Protein AF-A0A6A3ZM52-F1 (afdb_monomer_lite)

Radius of gyration: 27.23 Å; chains: 1; bounding box: 57×57×64 Å

Structure (mmCIF, N/CA/C/O backbone):
data_AF-A0A6A3ZM52-F1
#
_entry.id   AF-A0A6A3ZM52-F1
#
loop_
_atom_site.group_PDB
_atom_site.id
_atom_site.type_symbol
_atom_site.label_atom_id
_atom_site.label_alt_id
_atom_site.label_comp_id
_atom_site.label_asym_id
_atom_site.label_entity_id
_atom_site.label_seq_id
_atom_site.pdbx_PDB_ins_code
_atom_site.Cartn_x
_atom_site.Cartn_y
_atom_site.Cartn_z
_atom_site.occupancy
_atom_site.B_iso_or_equiv
_atom_site.auth_seq_id
_atom_site.auth_comp_id
_atom_site.auth_asym_id
_atom_site.auth_atom_id
_atom_site.pdbx_PDB_model_num
ATOM 1 N N . MET A 1 1 ? 11.196 -32.914 -2.077 1.00 37.06 1 MET A N 1
ATOM 2 C CA . MET A 1 1 ? 10.985 -32.623 -3.513 1.00 37.06 1 MET A CA 1
ATOM 3 C C . MET A 1 1 ? 10.644 -31.146 -3.661 1.00 37.06 1 MET A C 1
ATOM 5 O O . MET A 1 1 ? 9.556 -30.750 -3.262 1.00 37.06 1 MET A O 1
ATOM 9 N N . ALA A 1 2 ? 11.575 -30.312 -4.133 1.00 42.66 2 ALA A N 1
ATOM 10 C CA . ALA A 1 2 ? 11.296 -28.893 -4.359 1.00 42.66 2 ALA A CA 1
ATOM 11 C C . ALA A 1 2 ? 10.301 -28.739 -5.520 1.00 42.66 2 ALA A C 1
ATOM 13 O O . ALA A 1 2 ? 10.431 -29.400 -6.551 1.00 42.66 2 ALA A O 1
ATOM 14 N N . ARG A 1 3 ? 9.282 -27.895 -5.345 1.00 44.81 3 ARG A N 1
ATOM 15 C CA . ARG A 1 3 ? 8.257 -27.641 -6.362 1.00 44.81 3 ARG A CA 1
ATOM 16 C C . ARG A 1 3 ? 8.924 -26.948 -7.555 1.00 44.81 3 ARG A C 1
ATOM 18 O O . ARG A 1 3 ? 9.269 -25.776 -7.467 1.00 44.81 3 ARG A O 1
ATOM 25 N N . VAL A 1 4 ? 9.129 -27.669 -8.657 1.00 53.47 4 VAL A N 1
ATOM 26 C CA . VAL A 1 4 ? 9.640 -27.079 -9.904 1.00 53.47 4 VAL A CA 1
ATOM 27 C C . VAL A 1 4 ? 8.585 -26.103 -10.418 1.00 53.47 4 VAL A C 1
ATOM 29 O O . VAL A 1 4 ? 7.492 -26.516 -10.810 1.00 53.47 4 VAL A O 1
ATOM 32 N N . ALA A 1 5 ? 8.881 -24.806 -10.376 1.00 55.31 5 ALA A N 1
ATOM 33 C CA . ALA A 1 5 ? 7.996 -23.778 -10.904 1.00 55.31 5 ALA A CA 1
ATOM 34 C C . ALA A 1 5 ? 7.896 -23.934 -12.432 1.00 55.31 5 ALA A C 1
ATOM 36 O O . ALA A 1 5 ? 8.832 -23.627 -13.162 1.00 55.31 5 ALA A O 1
ATOM 37 N N . ARG A 1 6 ? 6.764 -24.460 -12.917 1.00 56.12 6 ARG A N 1
ATOM 38 C CA . ARG A 1 6 ? 6.507 -24.705 -14.352 1.00 56.12 6 ARG A CA 1
ATOM 39 C C . ARG A 1 6 ? 5.907 -23.497 -15.083 1.00 56.12 6 ARG A C 1
ATOM 41 O O . ARG A 1 6 ? 5.772 -23.523 -16.303 1.00 56.12 6 ARG A O 1
ATOM 48 N N . SER A 1 7 ? 5.540 -22.443 -14.357 1.00 59.09 7 SER A N 1
ATOM 49 C CA . SER A 1 7 ? 4.897 -21.246 -14.899 1.00 59.09 7 SER A CA 1
ATOM 50 C C . SER A 1 7 ? 5.826 -20.040 -14.789 1.00 59.09 7 SER A C 1
ATOM 52 O O . SER A 1 7 ? 6.013 -19.486 -13.708 1.00 59.09 7 SER A O 1
ATOM 54 N N . TYR A 1 8 ? 6.394 -19.626 -15.919 1.00 63.72 8 TYR A N 1
ATOM 55 C CA . TYR A 1 8 ? 7.148 -18.378 -16.018 1.00 63.72 8 TYR A CA 1
ATOM 56 C C . TYR A 1 8 ? 6.205 -17.181 -16.100 1.00 63.72 8 TYR A C 1
ATOM 58 O O . TYR A 1 8 ? 5.205 -17.229 -16.829 1.00 63.72 8 TYR A O 1
ATOM 66 N N . THR A 1 9 ? 6.563 -16.088 -15.428 1.00 77.31 9 THR A N 1
ATOM 67 C CA . THR A 1 9 ? 5.864 -14.811 -15.603 1.00 77.31 9 THR A CA 1
ATOM 68 C C . THR A 1 9 ? 6.079 -14.286 -17.026 1.00 77.31 9 THR A C 1
ATOM 70 O O . THR A 1 9 ? 7.067 -14.617 -17.691 1.00 77.31 9 THR A O 1
ATOM 73 N N . ILE A 1 10 ? 5.165 -13.441 -17.514 1.00 82.69 10 ILE A N 1
ATOM 74 C CA . ILE A 1 10 ? 5.297 -12.791 -18.834 1.00 82.69 10 ILE A CA 1
ATOM 75 C C . ILE A 1 10 ? 6.655 -12.082 -18.948 1.00 82.69 10 ILE A C 1
ATOM 77 O O . ILE A 1 10 ? 7.313 -12.155 -19.984 1.00 82.69 10 ILE A O 1
ATOM 81 N N . GLN A 1 11 ? 7.119 -11.483 -17.851 1.00 86.50 11 GLN A N 1
ATOM 82 C CA . GLN A 1 11 ? 8.414 -10.816 -17.767 1.00 86.50 11 GLN A CA 1
ATOM 83 C C . GLN A 1 11 ? 9.581 -11.783 -18.017 1.00 86.50 11 GLN A C 1
ATOM 85 O O . GLN A 1 11 ? 10.438 -11.509 -18.854 1.00 86.50 11 GLN A O 1
ATOM 90 N N . GLN A 1 12 ? 9.591 -12.948 -17.362 1.00 87.56 12 GLN A N 1
ATOM 91 C CA . GLN A 1 12 ? 10.634 -13.964 -17.546 1.00 87.56 12 GLN A CA 1
ATOM 92 C C . GLN A 1 12 ? 10.641 -14.530 -18.973 1.00 87.56 12 GLN A C 1
ATOM 94 O O . GLN A 1 12 ? 11.706 -14.663 -19.576 1.00 87.56 12 GLN A O 1
ATOM 99 N N . LYS A 1 13 ? 9.461 -14.805 -19.550 1.00 88.50 13 LYS A N 1
ATOM 100 C CA . LYS A 1 13 ? 9.340 -15.267 -20.946 1.00 88.50 13 LYS A CA 1
ATOM 101 C C . LYS A 1 13 ? 9.855 -14.220 -21.934 1.00 88.50 13 LYS A C 1
ATOM 103 O O . LYS A 1 13 ? 10.579 -14.563 -22.864 1.00 88.50 13 LYS A O 1
ATOM 108 N N . THR A 1 14 ? 9.536 -12.951 -21.692 1.00 88.88 14 THR A N 1
ATOM 109 C CA . THR A 1 14 ? 10.003 -11.827 -22.513 1.00 88.88 14 THR A CA 1
ATOM 110 C C . THR A 1 14 ? 11.522 -11.704 -22.451 1.00 88.88 14 THR A C 1
ATOM 112 O O . THR A 1 14 ? 12.169 -11.634 -23.489 1.00 88.88 14 THR A O 1
ATOM 115 N N . LEU A 1 15 ? 12.122 -11.770 -21.257 1.00 92.69 15 LEU A N 1
ATOM 116 C CA . LEU A 1 15 ? 13.579 -11.720 -21.096 1.00 92.69 15 LEU A CA 1
ATOM 117 C C . LEU A 1 15 ? 14.290 -12.907 -21.759 1.00 92.69 15 LEU A C 1
ATOM 119 O O . LEU A 1 15 ? 15.343 -12.731 -22.372 1.00 92.69 15 LEU A O 1
ATOM 123 N N . ALA A 1 16 ? 13.720 -14.110 -21.668 1.00 91.69 16 ALA A N 1
ATOM 124 C CA . ALA A 1 16 ? 14.251 -15.285 -22.352 1.00 91.69 16 ALA A CA 1
ATOM 125 C C . ALA A 1 16 ? 14.179 -15.142 -23.883 1.00 91.69 16 ALA A C 1
ATOM 127 O O . ALA A 1 16 ? 15.127 -15.519 -24.571 1.00 91.69 16 ALA A O 1
ATOM 128 N N . LEU A 1 17 ? 13.093 -14.568 -24.412 1.00 91.56 17 LEU A N 1
ATOM 129 C CA . LEU A 1 17 ? 12.941 -14.291 -25.841 1.00 91.56 17 LEU A CA 1
ATOM 130 C C . LEU A 1 17 ? 13.937 -13.224 -26.313 1.00 91.56 17 LEU A C 1
ATOM 132 O O . LEU A 1 17 ? 14.638 -13.442 -27.297 1.00 91.56 17 LEU A O 1
ATOM 136 N N . VAL A 1 18 ? 14.077 -12.121 -25.574 1.00 94.06 18 VAL A N 1
ATOM 137 C CA . VAL A 1 18 ? 15.038 -11.046 -25.876 1.00 94.06 18 VAL A CA 1
ATOM 138 C C . VAL A 1 18 ? 16.466 -11.579 -25.991 1.00 94.06 18 VAL A C 1
ATOM 140 O O . VAL A 1 18 ? 17.187 -11.167 -26.893 1.00 94.06 18 VAL A O 1
ATOM 143 N N . ARG A 1 19 ? 16.873 -12.529 -25.138 1.00 92.44 19 ARG A N 1
ATOM 144 C CA . ARG A 1 19 ? 18.201 -13.167 -25.231 1.00 92.44 19 ARG A CA 1
ATOM 145 C C . ARG A 1 19 ? 18.419 -13.945 -26.533 1.00 92.44 19 ARG A C 1
ATOM 147 O O . ARG A 1 19 ? 19.564 -14.146 -26.914 1.00 92.44 19 ARG A O 1
ATOM 154 N N . ARG A 1 20 ? 17.348 -14.403 -27.187 1.00 93.38 20 ARG A N 1
ATOM 155 C CA . ARG A 1 20 ? 17.407 -15.194 -28.427 1.00 93.38 20 ARG A CA 1
ATOM 156 C C . ARG A 1 20 ? 17.299 -14.334 -29.681 1.00 93.38 20 ARG A C 1
ATOM 158 O O . ARG A 1 20 ? 18.047 -14.559 -30.620 1.00 93.38 20 ARG A O 1
ATOM 165 N N . VAL A 1 21 ? 16.357 -13.387 -29.706 1.00 93.69 21 VAL A N 1
ATOM 166 C CA . VAL A 1 21 ? 15.994 -12.635 -30.927 1.00 93.69 21 VAL A CA 1
ATOM 167 C C . VAL A 1 21 ? 16.295 -11.134 -30.846 1.00 93.69 21 VAL A C 1
ATOM 169 O O . VAL A 1 21 ? 16.168 -10.419 -31.836 1.00 93.69 21 VAL A O 1
ATOM 172 N N . GLY A 1 22 ? 16.705 -10.633 -29.679 1.00 91.94 22 GLY A N 1
ATOM 173 C CA . GLY A 1 22 ? 16.934 -9.210 -29.440 1.00 91.94 22 GLY A CA 1
ATOM 174 C C . GLY A 1 22 ? 15.653 -8.414 -29.157 1.00 91.94 22 GLY A C 1
ATOM 175 O O . GLY A 1 22 ? 14.529 -8.892 -29.308 1.00 91.94 22 GLY A O 1
ATOM 176 N N . VAL A 1 23 ? 15.822 -7.164 -28.713 1.00 92.88 23 VAL A N 1
ATOM 177 C CA . VAL A 1 23 ? 14.723 -6.322 -28.195 1.00 92.88 23 VAL A CA 1
ATOM 178 C C . VAL A 1 23 ? 13.701 -5.945 -29.267 1.00 92.88 23 VAL A C 1
ATOM 180 O O . VAL A 1 23 ? 12.506 -5.960 -28.988 1.00 92.88 23 VAL A O 1
ATOM 183 N N . ARG A 1 24 ? 14.144 -5.610 -30.488 1.00 92.56 24 ARG A N 1
ATOM 184 C CA . ARG A 1 24 ? 13.234 -5.202 -31.575 1.00 92.56 24 ARG A CA 1
ATOM 185 C C . ARG A 1 24 ? 12.307 -6.348 -31.978 1.00 92.56 24 ARG A C 1
ATOM 187 O O . ARG A 1 24 ? 11.101 -6.196 -31.860 1.00 92.56 24 ARG A O 1
ATOM 194 N N . ALA A 1 25 ? 12.869 -7.507 -32.318 1.00 91.81 25 ALA A N 1
ATOM 195 C CA . ALA A 1 25 ? 12.081 -8.674 -32.706 1.00 91.81 25 ALA A CA 1
ATOM 196 C C . ALA A 1 25 ? 11.172 -9.174 -31.570 1.00 91.81 25 ALA A C 1
ATOM 198 O O . ALA A 1 25 ? 10.024 -9.526 -31.815 1.00 91.81 25 ALA A O 1
ATOM 199 N N . ALA A 1 26 ? 11.640 -9.150 -30.316 1.00 92.31 26 ALA A N 1
ATOM 200 C CA . ALA A 1 26 ? 10.805 -9.516 -29.171 1.00 92.31 26 ALA A CA 1
ATOM 201 C C . ALA A 1 26 ? 9.643 -8.530 -28.945 1.00 92.31 26 ALA A C 1
ATOM 203 O O . ALA A 1 26 ? 8.547 -8.950 -28.581 1.00 92.31 26 ALA A O 1
ATOM 204 N N . SER A 1 27 ? 9.876 -7.231 -29.164 1.00 94.69 27 SER A N 1
ATOM 205 C CA . SER A 1 27 ? 8.847 -6.186 -29.095 1.00 94.69 27 SER A CA 1
ATOM 206 C C . SER A 1 27 ? 7.767 -6.405 -30.145 1.00 94.69 27 SER A C 1
ATOM 208 O O . SER A 1 27 ? 6.588 -6.410 -29.799 1.00 94.69 27 SER A O 1
ATOM 210 N N . ASP A 1 28 ? 8.179 -6.656 -31.387 1.00 94.19 28 ASP A N 1
ATOM 211 C CA . ASP A 1 28 ? 7.265 -6.858 -32.508 1.00 94.19 28 ASP A CA 1
ATOM 212 C C . ASP A 1 28 ? 6.477 -8.175 -32.344 1.00 94.19 28 ASP A C 1
ATOM 214 O O . ASP A 1 28 ? 5.273 -8.212 -32.577 1.00 94.19 28 ASP A O 1
ATOM 218 N N . GLN A 1 29 ? 7.118 -9.245 -31.852 1.00 93.31 29 GLN A N 1
ATOM 219 C CA . GLN A 1 29 ? 6.480 -10.552 -31.649 1.00 93.31 29 GLN A CA 1
ATOM 220 C C . GLN A 1 29 ? 5.493 -10.583 -30.471 1.00 93.31 29 GLN A C 1
ATOM 222 O O . GLN A 1 29 ? 4.489 -11.290 -30.530 1.00 93.31 29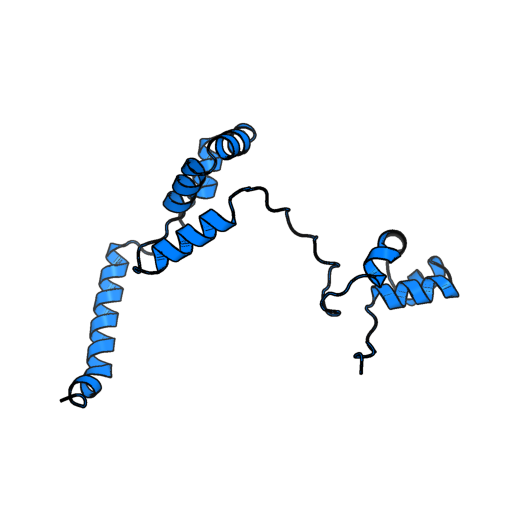 GLN A O 1
ATOM 227 N N . LEU A 1 30 ? 5.792 -9.875 -29.378 1.00 90.25 30 LEU A N 1
ATOM 228 C CA . LEU A 1 30 ? 4.953 -9.867 -28.172 1.00 90.25 30 LEU A CA 1
ATOM 229 C C . LEU A 1 30 ? 4.008 -8.661 -28.103 1.00 90.25 30 LEU A C 1
ATOM 231 O O . LEU A 1 30 ? 3.222 -8.572 -27.162 1.00 90.25 30 LEU A O 1
ATOM 235 N N . CYS A 1 31 ? 4.097 -7.732 -29.058 1.00 92.56 31 CYS A N 1
ATOM 236 C CA . CYS A 1 31 ? 3.395 -6.447 -29.044 1.00 92.56 31 CYS A CA 1
ATOM 237 C C . CYS A 1 31 ? 3.618 -5.656 -27.739 1.00 92.56 31 CYS A C 1
ATOM 239 O O . CYS A 1 31 ? 2.710 -5.005 -27.223 1.00 92.56 31 CYS A O 1
ATOM 241 N N . ILE A 1 32 ? 4.833 -5.719 -27.181 1.00 91.31 32 ILE A N 1
ATOM 242 C CA . ILE A 1 32 ? 5.215 -5.005 -25.952 1.00 91.31 32 ILE A CA 1
ATOM 243 C C . ILE A 1 32 ? 6.082 -3.811 -26.333 1.00 91.31 32 ILE A C 1
ATOM 245 O O . ILE A 1 32 ? 7.044 -3.954 -27.089 1.00 91.31 32 ILE A O 1
ATOM 249 N N . ALA A 1 33 ? 5.784 -2.637 -25.775 1.00 94.75 33 ALA A N 1
ATOM 250 C CA . ALA A 1 33 ? 6.577 -1.436 -26.008 1.00 94.75 33 ALA A CA 1
ATOM 251 C C . ALA A 1 33 ? 8.055 -1.653 -25.637 1.00 94.75 33 ALA A C 1
ATOM 253 O O . ALA A 1 33 ? 8.380 -2.173 -24.567 1.00 94.75 33 ALA A O 1
ATOM 254 N N . ARG A 1 34 ? 8.968 -1.195 -26.502 1.00 94.12 34 ARG A N 1
ATOM 255 C CA . ARG A 1 34 ? 10.421 -1.363 -26.313 1.00 94.12 34 ARG A CA 1
ATOM 256 C C . ARG A 1 34 ? 10.900 -0.811 -24.969 1.00 94.12 34 ARG A C 1
ATOM 258 O O . ARG A 1 34 ? 11.705 -1.463 -24.316 1.00 94.12 34 ARG A O 1
ATOM 265 N N . GLY A 1 35 ? 10.361 0.332 -24.531 1.00 95.06 35 GLY A N 1
ATOM 266 C CA . GLY A 1 35 ? 10.665 0.923 -23.219 1.00 95.06 35 GLY A CA 1
ATOM 267 C C . GLY A 1 35 ? 10.386 -0.037 -22.059 1.00 95.06 35 GLY A C 1
ATOM 268 O O . GLY A 1 35 ? 11.251 -0.256 -21.222 1.00 95.06 35 GLY A O 1
ATOM 269 N N . THR A 1 36 ? 9.239 -0.721 -22.083 1.00 91.25 36 THR A N 1
ATOM 270 C CA . THR A 1 36 ? 8.882 -1.730 -21.074 1.00 91.25 36 THR A CA 1
ATOM 271 C C . THR A 1 36 ? 9.853 -2.910 -21.066 1.00 91.25 36 THR A C 1
ATOM 273 O O . THR A 1 36 ? 10.198 -3.423 -20.003 1.00 91.25 36 THR A O 1
ATOM 276 N N . ILE A 1 37 ? 10.325 -3.337 -22.241 1.00 92.88 37 ILE A N 1
ATOM 277 C CA . ILE A 1 37 ? 11.323 -4.407 -22.345 1.00 92.88 37 ILE A CA 1
ATOM 278 C C . ILE A 1 37 ? 12.664 -3.949 -21.757 1.00 92.88 37 ILE A C 1
ATOM 280 O O . ILE A 1 37 ? 13.277 -4.710 -21.012 1.00 92.88 37 ILE A O 1
ATOM 284 N N . TYR A 1 38 ? 13.101 -2.716 -22.033 1.00 95.38 38 TYR A N 1
ATOM 285 C CA . TYR A 1 38 ? 14.306 -2.142 -21.421 1.00 95.38 38 TYR A CA 1
ATOM 286 C C . TYR A 1 38 ? 14.194 -2.046 -19.897 1.00 95.38 38 TYR A C 1
ATOM 288 O O . TYR A 1 38 ? 15.115 -2.464 -19.195 1.00 95.38 38 TYR A O 1
ATOM 296 N N . ASP A 1 39 ? 13.053 -1.600 -19.374 1.00 92.25 39 ASP A N 1
ATOM 297 C CA . ASP A 1 39 ? 12.807 -1.561 -17.930 1.00 92.25 39 ASP A CA 1
ATOM 298 C C . ASP A 1 39 ? 12.908 -2.953 -17.298 1.00 92.25 39 ASP A C 1
ATOM 300 O O . ASP A 1 39 ? 13.494 -3.119 -16.226 1.00 92.25 39 ASP A O 1
ATOM 304 N N . TRP A 1 40 ? 12.376 -3.980 -17.965 1.00 92.50 40 TRP A N 1
ATOM 305 C CA . TRP A 1 40 ? 12.483 -5.359 -17.489 1.00 92.50 40 TRP A CA 1
ATOM 306 C C . TRP A 1 40 ? 13.894 -5.926 -17.615 1.00 92.50 40 TRP A C 1
ATOM 308 O O . TRP A 1 40 ? 14.286 -6.710 -16.757 1.00 92.50 40 TRP A O 1
ATOM 318 N N . ILE A 1 41 ? 14.672 -5.535 -18.630 1.00 92.88 41 ILE A N 1
ATOM 319 C CA . ILE A 1 41 ? 16.097 -5.889 -18.723 1.00 92.88 41 ILE A CA 1
ATOM 320 C C . ILE A 1 41 ? 16.848 -5.300 -17.524 1.00 92.88 41 ILE A C 1
ATOM 322 O O . ILE A 1 41 ? 17.576 -6.025 -16.848 1.00 92.88 41 ILE A O 1
ATOM 326 N N . ASN A 1 42 ? 16.606 -4.027 -17.204 1.00 92.56 42 ASN A N 1
ATOM 327 C CA . ASN A 1 42 ? 17.213 -3.357 -16.052 1.00 92.56 42 ASN A CA 1
ATOM 328 C C . ASN A 1 42 ? 16.794 -4.008 -14.721 1.00 92.56 42 ASN A C 1
ATOM 330 O O . ASN A 1 42 ? 17.586 -4.099 -13.788 1.00 92.56 42 ASN A O 1
ATOM 334 N N . GLN A 1 43 ? 15.559 -4.511 -14.640 1.00 88.81 43 GLN A N 1
ATOM 335 C CA . GLN A 1 43 ? 15.021 -5.208 -13.466 1.00 88.81 43 GLN A CA 1
ATOM 336 C C . GLN A 1 43 ? 15.249 -6.729 -13.501 1.00 88.81 43 GLN A C 1
ATOM 338 O O . GLN A 1 43 ? 14.743 -7.431 -12.625 1.00 88.81 43 GLN A O 1
ATOM 343 N N . ALA A 1 44 ? 16.000 -7.266 -14.471 1.00 89.81 44 ALA A N 1
ATOM 344 C CA . ALA A 1 44 ? 16.076 -8.708 -14.712 1.00 89.81 4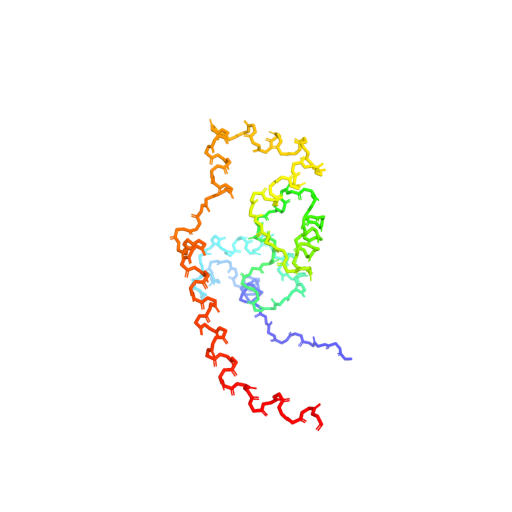4 ALA A CA 1
ATOM 345 C C . ALA A 1 44 ? 16.520 -9.491 -13.471 1.00 89.81 44 ALA A C 1
ATOM 347 O O . ALA A 1 44 ? 15.928 -10.521 -13.158 1.00 89.81 44 ALA A O 1
ATOM 348 N N . GLY A 1 45 ? 17.504 -8.977 -12.725 1.00 87.81 45 GLY A N 1
ATOM 349 C CA . GLY A 1 45 ? 17.955 -9.590 -11.472 1.00 87.81 45 GLY A CA 1
ATOM 350 C C . GLY A 1 45 ? 16.819 -9.758 -10.461 1.00 87.81 45 GLY A C 1
ATOM 351 O O . GLY A 1 45 ? 16.615 -10.857 -9.957 1.00 87.81 45 GLY A O 1
ATOM 352 N N . ALA A 1 46 ? 16.026 -8.705 -10.244 1.00 85.88 46 ALA A N 1
ATOM 353 C CA . ALA A 1 46 ? 14.874 -8.731 -9.343 1.00 85.88 46 ALA A CA 1
ATOM 354 C C . ALA A 1 46 ? 13.740 -9.636 -9.855 1.00 85.88 46 ALA A C 1
ATOM 356 O O . ALA A 1 46 ? 13.070 -10.291 -9.066 1.00 85.88 46 ALA A O 1
ATOM 357 N N . ILE A 1 47 ? 13.531 -9.706 -11.173 1.00 87.31 47 ILE A N 1
ATOM 358 C CA . ILE A 1 47 ? 12.506 -10.560 -11.797 1.00 87.31 47 ILE A CA 1
ATOM 359 C C . ILE A 1 47 ? 12.852 -12.050 -11.649 1.00 87.31 47 ILE A C 1
ATOM 361 O O . ILE A 1 47 ? 11.958 -12.876 -11.460 1.00 87.31 47 ILE A O 1
ATOM 365 N N . TYR A 1 48 ? 14.136 -12.409 -11.736 1.00 86.12 48 TYR A N 1
ATOM 366 C CA . TYR A 1 48 ? 14.583 -13.792 -11.550 1.00 86.12 48 TYR A CA 1
ATOM 367 C C . TYR A 1 48 ? 14.720 -14.190 -10.076 1.00 86.12 48 TYR A C 1
ATOM 369 O O . TYR A 1 48 ? 14.507 -15.357 -9.762 1.00 86.12 48 TYR A O 1
ATOM 377 N N . SER A 1 49 ? 15.039 -13.254 -9.177 1.00 85.88 49 SER A N 1
ATOM 378 C CA . SER A 1 49 ? 15.150 -13.523 -7.736 1.00 85.88 49 SER A CA 1
ATOM 379 C C . SER A 1 49 ? 13.827 -13.402 -6.970 1.00 85.88 49 SER A C 1
ATOM 381 O O . SER A 1 49 ? 13.785 -13.707 -5.779 1.00 85.88 49 SER A O 1
ATOM 383 N N . PHE A 1 50 ? 12.742 -12.971 -7.622 1.00 82.56 50 PHE A N 1
ATOM 384 C CA . PHE A 1 50 ? 11.442 -12.804 -6.978 1.00 82.56 50 PHE A CA 1
ATOM 385 C C . PHE A 1 50 ? 10.854 -14.147 -6.519 1.00 82.56 50 PHE A C 1
ATOM 387 O O . PHE A 1 50 ? 10.489 -14.999 -7.326 1.00 82.56 50 PHE A O 1
ATOM 394 N N . THR A 1 51 ? 10.706 -14.300 -5.204 1.00 78.38 51 THR A N 1
ATOM 395 C CA . THR A 1 51 ? 10.169 -15.493 -4.524 1.00 78.38 51 THR A CA 1
ATOM 396 C C . THR A 1 51 ? 8.703 -15.352 -4.092 1.00 78.38 51 THR A C 1
ATOM 398 O O . THR A 1 51 ? 8.179 -16.214 -3.389 1.00 78.38 51 THR A O 1
ATOM 401 N N . GLY A 1 52 ? 8.021 -14.270 -4.489 1.00 74.62 52 GLY A N 1
ATOM 402 C CA . GLY A 1 52 ? 6.605 -14.051 -4.183 1.00 74.62 52 GLY A CA 1
ATOM 403 C C . GLY A 1 52 ? 5.642 -14.801 -5.114 1.00 74.62 52 GLY A C 1
ATOM 404 O O . GLY A 1 52 ? 6.048 -15.589 -5.965 1.00 74.62 52 GLY A O 1
ATOM 405 N N . ASN A 1 53 ? 4.336 -14.537 -4.974 1.00 71.75 53 ASN A N 1
ATOM 406 C CA . ASN A 1 53 ? 3.310 -15.151 -5.828 1.00 71.75 53 ASN A CA 1
ATOM 407 C C . ASN A 1 53 ? 3.572 -14.843 -7.319 1.00 71.75 53 ASN A 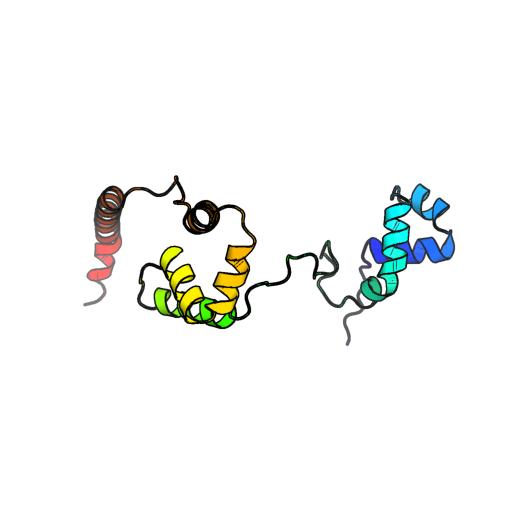C 1
ATOM 409 O O . ASN A 1 53 ? 3.627 -13.674 -7.698 1.00 71.75 53 ASN A O 1
ATOM 413 N N . ALA A 1 54 ? 3.668 -15.876 -8.162 1.00 65.88 54 ALA A N 1
ATOM 414 C CA . ALA A 1 54 ? 3.894 -15.759 -9.605 1.00 65.88 54 ALA A CA 1
ATOM 415 C C . ALA A 1 54 ? 2.758 -15.038 -10.359 1.00 65.88 54 ALA A C 1
ATOM 417 O O . ALA A 1 54 ? 2.994 -14.475 -11.426 1.00 65.88 54 ALA A O 1
ATOM 418 N N . GLU A 1 55 ? 1.545 -15.000 -9.798 1.00 65.31 55 GLU A N 1
ATOM 419 C CA . GLU A 1 55 ? 0.420 -14.209 -10.325 1.00 65.31 55 GLU A CA 1
ATOM 420 C C . GLU A 1 55 ? 0.493 -12.725 -9.928 1.00 65.31 55 GLU A C 1
ATOM 422 O O . GLU A 1 55 ? -0.317 -11.903 -10.368 1.00 65.31 55 GLU A O 1
ATOM 427 N N . SER A 1 56 ? 1.458 -12.347 -9.084 1.00 65.00 56 SER A N 1
ATOM 428 C CA . SER A 1 56 ? 1.653 -10.957 -8.695 1.00 65.00 56 SER A CA 1
ATOM 429 C C . SER A 1 56 ? 2.020 -10.124 -9.920 1.00 65.00 56 SER A C 1
ATOM 431 O O . SER A 1 56 ? 3.091 -10.268 -10.503 1.00 65.00 56 SER A O 1
ATOM 433 N N . LYS A 1 57 ? 1.146 -9.175 -10.268 1.00 66.31 57 LYS A N 1
ATOM 434 C CA . LYS A 1 57 ? 1.355 -8.223 -11.374 1.00 66.31 57 LYS A CA 1
ATOM 435 C C . LYS A 1 57 ? 2.545 -7.276 -11.144 1.00 66.31 57 LYS A C 1
ATOM 437 O O . LYS A 1 57 ? 2.939 -6.533 -12.039 1.00 66.31 57 LYS A O 1
ATOM 442 N N . THR A 1 58 ? 3.100 -7.249 -9.933 1.00 68.06 58 THR A N 1
ATOM 443 C CA . THR A 1 58 ? 4.235 -6.404 -9.549 1.00 68.06 58 THR A CA 1
ATOM 444 C C . THR A 1 58 ? 5.251 -7.198 -8.734 1.00 68.06 58 THR A C 1
ATOM 446 O O . THR A 1 58 ? 4.879 -8.130 -8.020 1.00 68.06 58 THR A O 1
ATOM 449 N N . LEU A 1 59 ? 6.518 -6.772 -8.759 1.00 67.75 59 LEU A N 1
ATOM 450 C CA . LEU A 1 59 ? 7.614 -7.340 -7.952 1.00 67.75 59 LEU A CA 1
ATOM 451 C C . LEU A 1 59 ? 7.472 -7.075 -6.436 1.00 67.75 59 LEU A C 1
ATOM 453 O O . LEU A 1 59 ? 8.438 -7.203 -5.693 1.00 67.75 59 LEU A O 1
ATOM 457 N N . LYS A 1 60 ? 6.266 -6.707 -5.968 1.00 64.06 60 LYS A N 1
ATOM 458 C CA . LYS A 1 60 ? 5.988 -6.121 -4.645 1.00 64.06 60 LYS A CA 1
ATOM 459 C C . LYS A 1 60 ? 6.879 -4.883 -4.387 1.00 64.06 60 LYS A C 1
ATOM 461 O O . LYS A 1 60 ? 7.690 -4.498 -5.219 1.00 64.06 60 LYS A O 1
ATOM 466 N N . GLY A 1 61 ? 6.603 -4.109 -3.338 1.00 60.84 61 GLY A N 1
ATOM 467 C CA . GLY A 1 61 ? 7.333 -2.853 -3.069 1.00 60.84 61 GLY A CA 1
ATOM 468 C C . GLY A 1 61 ? 6.937 -1.637 -3.926 1.00 60.84 61 GLY A C 1
ATOM 469 O O . GLY A 1 61 ? 7.407 -0.535 -3.669 1.00 60.84 61 GLY A O 1
ATOM 470 N N . ARG A 1 62 ? 6.000 -1.783 -4.877 1.00 59.66 62 ARG A N 1
ATOM 471 C CA . ARG A 1 62 ? 5.310 -0.666 -5.564 1.00 59.66 62 ARG A CA 1
ATOM 472 C C . ARG A 1 62 ? 4.167 -0.074 -4.713 1.00 59.66 62 ARG A C 1
ATOM 474 O O . ARG A 1 62 ? 3.093 0.229 -5.220 1.00 59.66 62 ARG A O 1
ATOM 481 N N . GLY A 1 63 ? 4.380 0.020 -3.403 1.00 59.44 63 GLY A N 1
ATOM 482 C CA . GLY A 1 63 ? 3.479 0.662 -2.446 1.00 59.44 63 GLY A CA 1
ATOM 483 C C . GLY A 1 63 ? 4.143 1.900 -1.855 1.00 59.44 63 GLY A C 1
ATOM 484 O O . GLY A 1 63 ? 5.371 1.991 -1.827 1.00 59.44 63 GLY A O 1
ATOM 485 N N . ARG A 1 64 ? 3.345 2.866 -1.389 1.00 56.97 64 ARG A N 1
ATOM 486 C CA . ARG A 1 64 ? 3.869 3.994 -0.612 1.00 56.97 64 ARG A CA 1
ATOM 487 C C . ARG A 1 64 ? 4.598 3.416 0.602 1.00 56.97 64 ARG A C 1
ATOM 489 O O . ARG A 1 64 ? 3.991 2.656 1.351 1.00 56.97 64 ARG A O 1
ATOM 496 N N . LYS A 1 65 ? 5.885 3.739 0.760 1.00 63.16 65 LYS A N 1
ATOM 497 C CA . LYS A 1 65 ? 6.651 3.347 1.950 1.00 63.16 65 LYS A CA 1
ATOM 498 C C . LYS A 1 65 ? 5.907 3.849 3.187 1.00 63.16 65 LYS A C 1
ATOM 500 O O . LYS A 1 65 ? 5.406 4.975 3.170 1.00 63.16 65 LYS A O 1
ATOM 505 N N . GLU A 1 66 ? 5.801 3.007 4.208 1.00 62.75 66 GLU A N 1
ATOM 506 C CA . GLU A 1 66 ? 5.218 3.384 5.495 1.00 62.75 66 GLU A CA 1
ATOM 507 C C . GLU A 1 66 ? 6.011 4.579 6.039 1.00 62.75 66 GLU A C 1
ATOM 509 O O . GLU A 1 66 ? 7.222 4.496 6.222 1.00 62.75 66 GLU A O 1
ATOM 514 N N . ILE A 1 67 ? 5.351 5.736 6.162 1.00 76.38 67 ILE A N 1
ATOM 515 C CA . ILE A 1 67 ? 6.012 6.998 6.543 1.00 76.38 67 ILE A CA 1
ATOM 516 C C . ILE A 1 67 ? 6.058 7.125 8.069 1.00 76.38 67 ILE A C 1
ATOM 518 O O . ILE A 1 67 ? 6.940 7.791 8.601 1.00 76.38 67 ILE A O 1
ATOM 522 N N . PHE A 1 68 ? 5.100 6.506 8.763 1.00 83.38 68 PHE A N 1
ATOM 523 C CA . PHE A 1 68 ? 4.948 6.618 10.207 1.00 83.38 68 PHE A CA 1
ATOM 524 C C . PHE A 1 68 ? 5.818 5.580 10.932 1.00 83.38 68 PHE A C 1
ATOM 526 O O . PHE A 1 68 ? 5.735 4.407 10.580 1.00 83.38 68 PHE A O 1
ATOM 533 N N . PRO A 1 69 ? 6.630 5.968 11.929 1.00 85.88 69 PRO A N 1
ATOM 534 C CA . PRO A 1 69 ? 7.507 5.041 12.648 1.00 85.88 69 PRO A CA 1
ATOM 535 C C . PRO A 1 69 ? 6.756 4.083 13.594 1.00 85.88 69 PRO A C 1
ATOM 537 O O . PRO A 1 69 ? 7.151 2.927 13.712 1.00 85.88 69 PRO A O 1
ATOM 540 N N . GLY A 1 70 ? 5.646 4.513 14.205 1.00 87.56 70 GLY A N 1
ATOM 541 C CA . GLY A 1 70 ? 4.915 3.758 15.240 1.00 87.56 70 GLY A CA 1
ATOM 542 C C . GLY A 1 70 ? 3.718 2.936 14.743 1.00 87.56 70 GLY A C 1
ATOM 543 O O . GLY A 1 70 ? 2.674 2.902 15.395 1.00 87.56 70 GLY A O 1
ATOM 544 N N . VAL A 1 71 ? 3.790 2.317 13.555 1.00 88.69 71 VAL A N 1
ATOM 545 C CA . VAL A 1 71 ? 2.630 1.599 12.967 1.00 88.69 71 VAL A CA 1
ATOM 546 C C . VAL A 1 71 ? 2.140 0.469 13.876 1.00 88.69 71 VAL A C 1
ATOM 548 O O . VAL A 1 71 ? 0.933 0.291 14.047 1.00 88.69 71 VAL A O 1
ATOM 551 N N . LEU A 1 72 ? 3.063 -0.288 14.472 1.00 90.75 72 LEU A N 1
ATOM 552 C CA . LEU A 1 72 ? 2.732 -1.412 15.349 1.00 90.75 72 LEU A CA 1
ATOM 553 C C . LEU A 1 72 ? 2.006 -0.955 16.621 1.00 90.75 72 LEU A C 1
ATOM 555 O O . LEU A 1 72 ? 1.038 -1.600 17.032 1.00 90.75 72 LEU A O 1
ATOM 559 N N . ASP A 1 73 ? 2.412 0.177 17.190 1.00 92.19 73 ASP A N 1
ATOM 560 C CA . ASP A 1 73 ? 1.799 0.741 18.394 1.00 92.19 73 ASP A CA 1
ATOM 561 C C . ASP A 1 73 ? 0.376 1.216 18.107 1.00 92.19 73 ASP A C 1
ATOM 563 O O . ASP A 1 73 ? -0.551 0.904 18.853 1.00 92.19 73 ASP A O 1
ATOM 567 N N . VAL A 1 74 ? 0.163 1.877 16.962 1.00 93.69 74 VAL A N 1
ATOM 568 C CA . VAL A 1 74 ? -1.178 2.291 16.519 1.00 93.69 74 VAL A CA 1
ATOM 569 C C . VAL A 1 74 ? -2.075 1.077 16.302 1.00 93.69 74 VAL A C 1
ATOM 571 O O . VAL A 1 74 ? -3.217 1.070 16.754 1.00 93.69 74 VAL A O 1
ATOM 574 N N . VAL A 1 75 ? -1.581 0.021 15.648 1.00 93.06 75 VAL A N 1
ATOM 575 C CA . VAL A 1 75 ? -2.358 -1.212 15.439 1.00 93.06 75 VAL A CA 1
ATOM 576 C C . VAL A 1 75 ? -2.713 -1.880 16.769 1.00 93.06 75 VAL A C 1
ATOM 578 O O . VAL A 1 75 ? -3.811 -2.428 16.899 1.00 93.06 75 VAL A O 1
ATOM 581 N N . THR A 1 76 ? -1.811 -1.839 17.747 1.00 95.31 76 THR A N 1
ATOM 582 C CA . THR A 1 76 ? -2.049 -2.383 19.090 1.00 95.31 76 THR A CA 1
ATOM 583 C C . THR A 1 76 ? -3.129 -1.579 19.805 1.00 95.31 76 THR A C 1
ATOM 585 O O . THR A 1 76 ? -4.150 -2.154 20.174 1.00 95.31 76 THR A O 1
ATOM 588 N N . TYR A 1 77 ? -3.012 -0.248 19.825 1.00 94.31 77 TYR A N 1
ATOM 589 C CA . TYR A 1 77 ? -4.055 0.653 20.321 1.00 94.31 77 TYR A CA 1
ATOM 590 C C . TYR A 1 77 ? -5.418 0.394 19.657 1.00 94.31 77 TYR A C 1
ATOM 592 O O . TYR A 1 77 ? -6.428 0.233 20.337 1.00 94.31 77 TYR A O 1
ATOM 600 N N . MET A 1 78 ? -5.464 0.267 18.326 1.00 95.62 78 MET A N 1
ATOM 601 C CA . MET A 1 78 ? -6.709 -0.014 17.601 1.00 95.62 78 MET A CA 1
ATOM 602 C C . MET A 1 78 ? -7.349 -1.344 18.017 1.00 95.62 78 MET A C 1
ATOM 604 O O . MET A 1 78 ? -8.576 -1.452 18.047 1.00 95.62 78 MET A O 1
ATOM 608 N N . LYS A 1 79 ? -6.540 -2.372 18.296 1.00 94.69 79 LYS A N 1
ATOM 609 C CA . LYS A 1 79 ? -7.035 -3.659 18.798 1.00 94.69 79 LYS A CA 1
ATOM 610 C C . LYS A 1 79 ? -7.536 -3.520 20.229 1.00 94.69 79 LYS A C 1
ATOM 612 O O . LYS A 1 79 ? -8.616 -4.022 20.520 1.00 94.69 79 LYS A O 1
ATOM 617 N N . ASP A 1 80 ? -6.801 -2.820 21.081 1.00 93.19 80 ASP A N 1
ATOM 618 C CA . ASP A 1 80 ? -7.127 -2.672 22.498 1.00 93.19 80 ASP A CA 1
ATOM 619 C C . ASP A 1 80 ? -8.375 -1.826 22.728 1.00 93.19 80 ASP A C 1
ATOM 621 O O . ASP A 1 80 ? -9.153 -2.154 23.611 1.00 93.19 80 ASP A O 1
ATOM 625 N N . VAL A 1 81 ? -8.642 -0.827 21.881 1.00 90.88 81 VAL A N 1
ATOM 626 C CA . VAL A 1 81 ? -9.915 -0.084 21.881 1.00 90.88 81 VAL A CA 1
ATOM 627 C C . VAL A 1 81 ? -11.073 -0.963 21.393 1.00 90.88 81 VAL A C 1
ATOM 629 O O . VAL A 1 81 ? -12.182 -0.884 21.911 1.00 90.88 81 VAL A O 1
ATOM 632 N N . ARG A 1 82 ? -10.841 -1.852 20.419 1.00 91.31 82 ARG A N 1
ATOM 633 C CA . ARG A 1 82 ? -11.897 -2.736 19.888 1.00 91.31 82 ARG A CA 1
ATOM 634 C C . ARG A 1 82 ? -12.244 -3.914 20.799 1.00 91.31 82 ARG A C 1
ATOM 636 O O . ARG A 1 82 ? -13.383 -4.360 20.766 1.00 91.31 82 ARG A O 1
ATOM 643 N N . ARG A 1 83 ? -11.293 -4.444 21.576 1.00 88.69 83 ARG A N 1
ATOM 644 C CA . ARG A 1 83 ? -11.506 -5.582 22.498 1.00 88.69 83 ARG A CA 1
ATOM 645 C C . ARG A 1 83 ? -12.641 -5.361 23.514 1.00 88.69 83 ARG A C 1
ATOM 647 O O . ARG A 1 83 ? -13.415 -6.294 23.691 1.00 88.69 83 ARG A O 1
ATOM 654 N N . PRO A 1 84 ? -12.770 -4.186 24.154 1.00 89.94 84 PRO A N 1
ATOM 655 C CA . PRO A 1 84 ? -13.900 -3.844 25.013 1.00 89.94 84 PRO A CA 1
ATOM 656 C C . PRO A 1 84 ? -15.074 -3.209 24.242 1.00 89.94 84 PRO A C 1
ATOM 658 O O . PRO A 1 84 ? -15.880 -2.517 24.851 1.00 89.94 84 PRO A O 1
ATOM 661 N N . GLU A 1 85 ? -15.141 -3.373 22.914 1.00 83.38 85 GLU A N 1
ATOM 662 C CA . GLU A 1 85 ? -16.181 -2.799 22.040 1.00 83.38 85 GLU A CA 1
ATOM 663 C C . GLU A 1 85 ? -16.283 -1.260 22.082 1.00 83.38 85 GLU A C 1
ATOM 665 O O . GLU A 1 85 ? -17.312 -0.675 21.741 1.00 83.38 85 GLU A O 1
ATOM 670 N N . GLN A 1 86 ? -15.199 -0.567 22.447 1.00 81.38 86 GLN A N 1
ATOM 671 C CA . GLN A 1 86 ? -15.179 0.893 22.440 1.00 81.38 86 GLN A CA 1
ATOM 672 C C . GLN A 1 86 ? -15.079 1.453 21.015 1.00 81.38 86 GLN A C 1
ATOM 674 O O . GLN A 1 86 ? -14.531 0.844 20.087 1.00 81.38 86 GLN A O 1
ATOM 679 N N . VAL A 1 87 ? -15.602 2.668 20.839 1.00 85.69 87 VAL A N 1
ATOM 680 C CA . VAL A 1 87 ? -15.616 3.354 19.545 1.00 85.69 87 VAL A CA 1
ATOM 681 C C . VAL A 1 87 ? -14.205 3.803 19.169 1.00 85.69 87 VAL A C 1
ATOM 683 O O . VAL A 1 87 ? -13.666 4.767 19.708 1.00 85.69 87 VAL A O 1
ATOM 686 N N . LEU A 1 88 ? -13.623 3.137 18.174 1.00 90.56 88 LEU A N 1
ATOM 687 C CA . LEU A 1 88 ? -12.364 3.553 17.566 1.00 90.56 88 LEU A CA 1
ATOM 688 C C . LEU A 1 88 ? -12.612 4.683 16.555 1.00 90.56 88 LEU A C 1
ATOM 690 O O . LEU A 1 88 ? -13.052 4.437 15.429 1.00 90.56 88 LEU A O 1
ATOM 694 N N . SER A 1 89 ? -12.316 5.920 16.952 1.00 89.56 89 SER A N 1
ATOM 695 C CA . SER A 1 89 ? -12.452 7.102 16.095 1.00 89.56 89 SER A CA 1
ATOM 696 C C . SER A 1 89 ? -11.135 7.474 15.407 1.00 89.56 89 SER A C 1
ATOM 698 O O . SER A 1 89 ? -10.044 7.247 15.932 1.00 89.56 89 SER A O 1
ATOM 700 N N . THR A 1 90 ? -11.222 8.095 14.228 1.00 87.81 90 THR A N 1
ATOM 701 C CA . THR A 1 90 ? -10.057 8.667 13.533 1.00 87.81 90 THR A CA 1
ATOM 702 C C . THR A 1 90 ? -9.375 9.743 14.373 1.00 87.81 90 THR A C 1
ATOM 704 O O . THR A 1 90 ? -8.151 9.798 14.396 1.00 87.81 90 THR A O 1
ATOM 707 N N . ALA A 1 91 ? -10.142 10.552 15.112 1.00 87.69 91 ALA A N 1
ATOM 708 C CA . ALA A 1 91 ? -9.598 11.550 16.031 1.00 87.69 91 ALA A CA 1
ATOM 709 C C . ALA A 1 91 ? -8.778 10.908 17.164 1.00 87.69 91 ALA A C 1
ATOM 711 O O . ALA A 1 91 ? -7.668 11.361 17.433 1.00 87.69 91 ALA A O 1
ATOM 712 N N . GLY A 1 92 ? -9.273 9.815 17.759 1.00 89.19 92 GLY A N 1
ATOM 713 C CA . GLY A 1 92 ? -8.557 9.062 18.792 1.00 89.19 92 GLY A CA 1
ATOM 714 C C . GLY A 1 92 ? -7.264 8.435 18.270 1.00 89.19 92 GLY A C 1
ATOM 715 O O . GLY A 1 92 ? -6.229 8.531 18.922 1.00 89.19 92 GLY A O 1
ATOM 716 N N . ILE A 1 93 ? -7.283 7.892 17.047 1.00 93.06 93 ILE A N 1
ATOM 717 C CA . ILE A 1 93 ? -6.068 7.396 16.380 1.00 93.06 93 ILE A CA 1
ATOM 718 C C . ILE A 1 93 ? -5.062 8.535 16.169 1.00 93.06 93 ILE A C 1
ATOM 720 O O . ILE A 1 93 ? -3.890 8.374 16.497 1.00 93.06 93 ILE A O 1
ATOM 724 N N . CYS A 1 94 ? -5.499 9.695 15.667 1.00 90.31 94 CYS A N 1
ATOM 725 C CA . CYS A 1 94 ? -4.624 10.857 15.494 1.00 90.31 94 CYS A CA 1
ATOM 726 C C . CYS A 1 94 ? -4.019 11.316 16.825 1.00 90.31 94 CYS A C 1
ATOM 728 O O . CYS A 1 94 ? -2.821 11.567 16.890 1.00 90.31 94 CYS A O 1
ATOM 730 N N . GLN A 1 95 ? -4.828 11.414 17.881 1.00 92.56 95 GLN A N 1
ATOM 731 C CA . GLN A 1 95 ? -4.364 11.814 19.207 1.00 92.56 95 GLN A CA 1
ATOM 732 C C . GLN A 1 95 ? -3.348 10.817 19.768 1.00 92.56 95 GLN A C 1
ATOM 734 O O . GLN A 1 95 ? -2.315 11.229 20.286 1.00 92.56 95 GLN A O 1
ATOM 739 N N . PHE A 1 96 ? -3.595 9.517 19.607 1.00 93.88 96 PHE A N 1
ATOM 740 C CA . PHE A 1 96 ? -2.642 8.487 20.003 1.00 93.88 96 PHE A CA 1
ATOM 741 C C . PHE A 1 96 ? -1.325 8.607 19.222 1.00 93.88 96 PHE A C 1
ATOM 743 O O . PHE A 1 96 ? -0.255 8.580 19.821 1.00 93.88 96 PHE A O 1
ATOM 750 N N . MET A 1 97 ? -1.382 8.844 17.906 1.00 93.88 97 MET A N 1
ATOM 751 C CA . MET A 1 97 ? -0.190 9.103 17.085 1.00 93.88 97 MET A CA 1
ATOM 752 C C . MET A 1 97 ? 0.608 10.323 17.573 1.00 93.88 97 MET A C 1
ATOM 754 O O . MET A 1 97 ? 1.835 10.265 17.613 1.00 93.88 97 MET A O 1
ATOM 758 N N . TRP A 1 98 ? -0.076 11.400 17.974 1.00 93.06 98 TRP A N 1
ATOM 759 C CA . TRP A 1 98 ? 0.543 12.583 18.584 1.00 93.06 98 TRP A CA 1
ATOM 760 C C . TRP A 1 98 ? 1.217 12.282 19.927 1.00 93.06 98 TRP A C 1
ATOM 762 O O . TRP A 1 98 ? 2.217 12.917 20.243 1.00 93.06 98 TRP A O 1
ATOM 772 N N . GLN A 1 99 ? 0.701 11.330 20.709 1.00 93.19 99 GLN A N 1
ATOM 773 C CA . GLN A 1 99 ? 1.302 10.944 21.990 1.00 93.19 99 GLN A CA 1
ATOM 774 C C . GLN A 1 99 ? 2.582 10.124 21.820 1.00 93.19 99 GLN A C 1
ATOM 776 O O . GLN A 1 99 ? 3.522 10.312 22.586 1.00 93.19 99 GLN A O 1
ATOM 781 N N . ILE A 1 100 ? 2.620 9.220 20.838 1.00 93.94 100 ILE A N 1
ATOM 782 C CA . ILE A 1 100 ? 3.763 8.315 20.653 1.00 93.94 100 ILE A CA 1
ATOM 783 C C . ILE A 1 100 ? 4.890 8.925 19.808 1.00 93.94 100 ILE A C 1
ATOM 785 O O . ILE A 1 100 ? 6.045 8.571 20.015 1.00 93.94 100 ILE A O 1
ATOM 789 N N . HIS A 1 101 ? 4.571 9.833 18.875 1.00 90.94 101 HIS A N 1
ATOM 790 C CA . HIS A 1 101 ? 5.543 10.459 17.967 1.00 90.94 101 HIS A CA 1
ATOM 791 C C . HIS A 1 101 ? 5.187 11.927 17.647 1.00 90.94 101 HIS A C 1
ATOM 793 O O . HIS A 1 101 ? 4.836 12.248 16.500 1.00 90.94 101 HIS A O 1
ATOM 799 N N . PRO A 1 102 ? 5.247 12.838 18.637 1.00 89.94 102 PRO A N 1
ATOM 800 C CA . PRO A 1 102 ? 4.911 14.251 18.446 1.00 89.94 102 PRO A CA 1
ATOM 801 C C . PRO A 1 102 ? 5.826 14.946 17.427 1.00 89.94 102 PRO A C 1
ATOM 803 O O . PRO A 1 102 ? 5.338 15.638 16.536 1.00 89.94 102 PRO A O 1
ATOM 806 N N . GLU A 1 103 ? 7.135 14.695 17.473 1.00 89.81 103 GLU A N 1
ATOM 807 C CA . GLU A 1 103 ? 8.128 15.281 16.565 1.00 89.81 103 GLU A CA 1
ATOM 808 C C . GLU A 1 103 ? 7.884 14.883 15.103 1.00 89.81 103 GLU A C 1
ATOM 810 O O . GLU A 1 103 ? 8.018 15.693 14.179 1.00 89.81 103 GLU A O 1
ATOM 815 N N . TRP A 1 104 ? 7.464 13.634 14.885 1.00 90.19 104 TRP A N 1
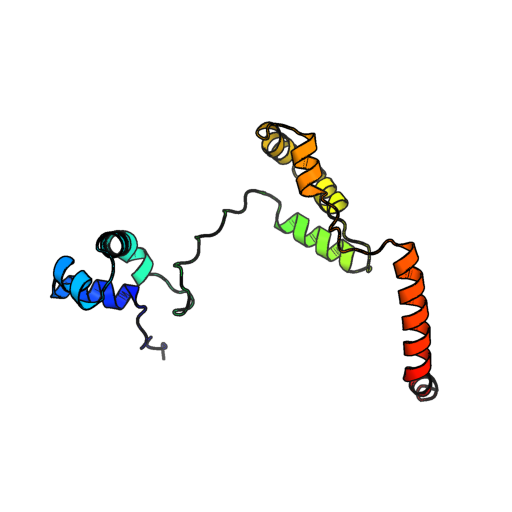ATOM 816 C CA . TRP A 1 104 ? 7.094 13.162 13.559 1.00 90.19 104 TRP A CA 1
ATOM 817 C C . TRP A 1 104 ? 5.806 13.831 13.079 1.00 90.19 104 TRP A C 1
ATOM 819 O O . TR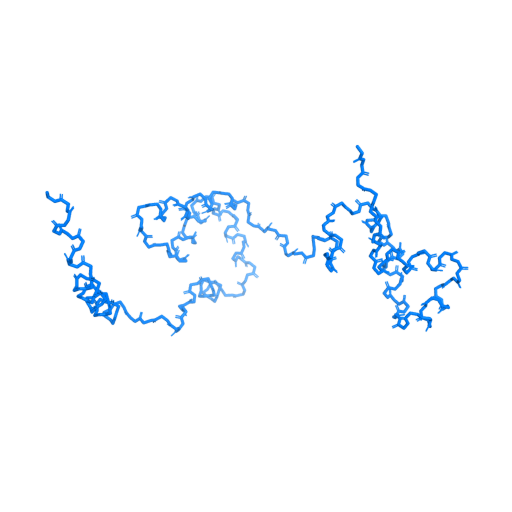P A 1 104 ? 5.731 14.237 11.919 1.00 90.19 104 TRP A O 1
ATOM 829 N N . MET A 1 105 ? 4.800 13.972 13.951 1.00 89.94 105 MET A N 1
ATOM 830 C CA . MET A 1 105 ? 3.529 14.621 13.608 1.00 89.94 105 MET A CA 1
ATOM 831 C C . MET A 1 105 ? 3.728 16.098 13.258 1.00 89.94 105 MET A C 1
ATOM 833 O O . MET A 1 105 ? 3.199 16.563 12.245 1.00 89.94 105 MET A O 1
ATOM 837 N N . GLU A 1 106 ? 4.542 16.819 14.028 1.00 88.75 106 GLU A N 1
ATOM 838 C CA . GLU A 1 106 ? 4.901 18.212 13.757 1.00 88.75 106 GLU A CA 1
ATOM 839 C C . GLU A 1 106 ? 5.626 18.362 12.416 1.00 88.75 106 GLU A C 1
ATOM 841 O O . GLU A 1 106 ? 5.229 19.185 11.584 1.00 88.75 106 GLU A O 1
ATOM 846 N N . SER A 1 107 ? 6.626 17.512 12.159 1.00 86.50 107 SER A N 1
ATOM 847 C CA . SER A 1 107 ? 7.342 17.468 10.881 1.00 86.50 107 SER A CA 1
ATOM 848 C C . SER A 1 107 ? 6.395 17.166 9.712 1.00 86.50 107 SER A C 1
ATOM 850 O O . SER A 1 107 ? 6.364 17.897 8.719 1.00 86.50 107 SER A O 1
ATOM 852 N N . TYR A 1 108 ? 5.529 16.159 9.857 1.00 84.75 108 TYR A N 1
ATOM 853 C CA . TYR A 1 108 ? 4.565 15.743 8.838 1.00 84.75 108 TYR A CA 1
ATOM 854 C C . TYR A 1 108 ? 3.544 16.834 8.479 1.00 84.75 108 TYR A C 1
ATOM 856 O O . TYR A 1 108 ? 3.115 16.937 7.323 1.00 84.75 108 TYR A O 1
ATOM 864 N N . ILE A 1 109 ? 3.136 17.640 9.461 1.00 83.44 109 ILE A N 1
ATOM 865 C CA . ILE A 1 109 ? 2.159 18.717 9.281 1.00 83.44 109 ILE A CA 1
ATOM 866 C C . ILE A 1 109 ? 2.826 19.998 8.764 1.00 83.44 109 ILE A C 1
ATOM 868 O O . ILE A 1 109 ? 2.220 20.698 7.955 1.00 83.44 109 ILE A O 1
ATOM 872 N N . SER A 1 110 ? 4.065 20.296 9.172 1.00 78.12 110 SER A N 1
ATOM 873 C CA . SER A 1 110 ? 4.769 21.539 8.812 1.00 78.12 110 SER A CA 1
ATOM 874 C C . SER A 1 110 ? 4.946 21.758 7.302 1.00 78.12 110 SER A C 1
ATOM 876 O O . SER A 1 110 ? 4.945 22.898 6.848 1.00 78.12 110 SER A O 1
ATOM 878 N N . GLY A 1 111 ? 5.025 20.684 6.509 1.00 64.75 111 GLY A N 1
ATOM 879 C CA . GLY A 1 111 ? 5.131 20.747 5.045 1.00 64.75 111 GLY A CA 1
ATOM 880 C C . GLY A 1 111 ? 3.799 20.833 4.286 1.00 64.75 111 GLY A C 1
ATOM 881 O O . GLY A 1 111 ? 3.800 20.786 3.056 1.00 64.75 111 GLY A O 1
ATOM 882 N N . LYS A 1 112 ? 2.652 20.905 4.974 1.00 71.25 112 LYS A N 1
ATOM 883 C CA . LYS A 1 112 ? 1.329 21.013 4.341 1.00 71.25 112 LYS A CA 1
ATOM 884 C C . LYS A 1 112 ? 0.812 22.441 4.488 1.00 71.25 112 LYS A C 1
ATOM 886 O O . LYS A 1 112 ? 0.670 22.926 5.601 1.00 71.25 112 LYS A O 1
ATOM 891 N N . ALA A 1 113 ? 0.520 23.076 3.352 1.00 54.00 113 ALA A N 1
ATOM 892 C CA . ALA A 1 113 ? 0.248 24.511 3.222 1.00 54.00 113 ALA A CA 1
ATOM 893 C C . ALA A 1 113 ? -0.855 25.084 4.141 1.00 54.00 113 ALA A C 1
ATOM 895 O O . ALA A 1 113 ? -0.848 26.281 4.386 1.00 54.00 113 ALA A O 1
ATOM 896 N N . GLU A 1 114 ? -1.736 24.255 4.709 1.00 58.44 114 GLU A N 1
ATOM 897 C CA . GLU A 1 114 ? -2.698 24.651 5.744 1.00 58.44 114 GLU A CA 1
ATOM 898 C C . GLU A 1 114 ? -2.833 23.535 6.787 1.00 58.44 114 GLU A C 1
ATOM 900 O O . GLU A 1 114 ? -3.278 22.421 6.481 1.00 58.44 114 GLU A O 1
ATOM 905 N N . ARG A 1 115 ? -2.454 23.834 8.039 1.00 55.50 115 ARG A N 1
ATOM 906 C CA . ARG A 1 115 ? -2.598 22.918 9.186 1.00 55.50 115 ARG A CA 1
ATOM 907 C C . ARG A 1 115 ? -4.044 22.447 9.360 1.00 55.50 115 ARG A C 1
ATOM 909 O O . ARG A 1 115 ? -4.266 21.267 9.626 1.00 55.50 115 ARG A O 1
ATOM 916 N N . GLU A 1 116 ? -5.007 23.345 9.153 1.00 57.38 116 GLU A N 1
ATOM 917 C CA . GLU A 1 116 ? -6.440 23.044 9.235 1.00 57.38 116 GLU A CA 1
ATOM 918 C C . GLU A 1 116 ? -6.884 22.070 8.146 1.00 57.38 116 GLU A C 1
ATOM 920 O O . GLU A 1 116 ? -7.470 21.045 8.468 1.00 57.38 116 GLU A O 1
ATOM 925 N N . VAL A 1 117 ? -6.504 22.281 6.882 1.00 61.03 117 VAL A N 1
ATOM 926 C CA . VAL A 1 117 ? -6.858 21.362 5.784 1.00 61.03 117 VAL A CA 1
ATOM 927 C C . VAL A 1 117 ? -6.222 19.981 5.967 1.00 61.03 117 VAL A C 1
ATOM 929 O O . VAL A 1 117 ? -6.800 18.960 5.584 1.00 61.03 117 VAL A O 1
ATOM 932 N N . ALA A 1 118 ? -5.024 19.900 6.553 1.00 58.88 118 ALA A N 1
ATOM 933 C CA . ALA A 1 118 ? -4.394 18.622 6.875 1.00 58.88 118 ALA A CA 1
ATOM 934 C C . ALA A 1 118 ? -5.148 17.869 7.983 1.00 58.88 118 ALA A C 1
ATOM 936 O O . ALA A 1 118 ? -5.367 16.663 7.843 1.00 58.88 118 ALA A O 1
ATOM 937 N N . LEU A 1 119 ? -5.560 18.575 9.040 1.00 61.38 119 LEU A N 1
ATOM 938 C CA . LEU A 1 119 ? -6.342 18.018 10.140 1.00 61.38 119 LEU A CA 1
ATOM 939 C C . LEU A 1 119 ? -7.748 17.617 9.671 1.00 61.38 119 LEU A C 1
ATOM 941 O O . LEU A 1 119 ? -8.195 16.504 9.939 1.00 61.38 119 LEU A O 1
ATOM 945 N N . GLU A 1 120 ? -8.391 18.465 8.872 1.00 61.75 120 GLU A N 1
ATOM 946 C CA . GLU A 1 120 ? -9.688 18.213 8.252 1.00 61.75 120 GLU A CA 1
ATOM 947 C C . GLU A 1 120 ? -9.629 16.972 7.354 1.00 61.75 120 GLU A C 1
ATOM 949 O O . GLU A 1 120 ? -10.470 16.087 7.471 1.00 61.75 120 GLU A O 1
ATOM 954 N N . ARG A 1 121 ? -8.590 16.818 6.518 1.00 61.75 121 ARG A N 1
ATOM 955 C CA . ARG A 1 121 ? -8.384 15.607 5.697 1.00 61.75 121 ARG A CA 1
ATOM 956 C C . ARG A 1 121 ? -8.228 14.331 6.524 1.00 61.75 121 ARG A C 1
ATOM 958 O O . ARG A 1 121 ? -8.610 13.272 6.033 1.00 61.75 121 ARG A O 1
ATOM 965 N N . MET A 1 122 ? -7.671 14.411 7.732 1.00 59.62 122 MET A N 1
ATOM 966 C CA . MET A 1 122 ? -7.583 13.265 8.648 1.00 59.62 122 MET A CA 1
ATOM 967 C C . MET A 1 122 ? -8.912 12.985 9.361 1.00 59.62 122 MET A C 1
ATOM 969 O O . MET A 1 122 ? -9.207 11.834 9.681 1.00 59.62 122 MET A O 1
ATOM 973 N N . GLN A 1 123 ? -9.713 14.022 9.596 1.00 61.44 123 GLN A N 1
ATOM 974 C CA . GLN A 1 123 ? -10.954 13.952 10.364 1.00 61.44 123 GLN A CA 1
ATOM 975 C C . GLN A 1 123 ? -12.222 13.931 9.505 1.00 61.44 123 GLN A C 1
ATOM 977 O O . GLN A 1 123 ? -13.307 13.925 10.080 1.00 61.44 123 GLN A O 1
ATOM 982 N N . LYS A 1 124 ? -12.116 13.890 8.165 1.00 53.94 124 LYS A N 1
ATOM 983 C CA . LYS A 1 124 ? -13.285 14.001 7.279 1.00 53.94 124 LYS A CA 1
ATOM 984 C C . LYS A 1 124 ? -14.399 13.049 7.720 1.00 53.94 124 LYS A C 1
ATOM 986 O O . LYS A 1 124 ? -14.214 11.827 7.638 1.00 53.94 124 LYS A O 1
ATOM 991 N N . PRO A 1 125 ? -15.554 13.577 8.161 1.00 50.84 125 PRO A N 1
ATOM 992 C CA . PRO A 1 125 ? -16.698 12.744 8.455 1.00 50.84 125 PRO A CA 1
ATOM 993 C C . PRO A 1 125 ? -17.111 12.056 7.159 1.00 50.84 125 PRO A C 1
ATOM 995 O O . PRO A 1 125 ? -17.234 12.661 6.094 1.00 50.84 125 PRO A O 1
ATOM 998 N N . GLN A 1 126 ? -17.269 10.744 7.239 1.00 54.34 126 GLN A N 1
ATOM 999 C CA . GLN A 1 126 ? -17.781 9.960 6.132 1.00 54.34 126 GLN A CA 1
ATOM 1000 C C . GLN A 1 126 ? -19.268 10.319 6.015 1.00 54.34 126 GLN A C 1
ATOM 1002 O O . GLN A 1 126 ? -20.058 9.878 6.842 1.00 54.34 126 GLN A O 1
ATOM 1007 N N . ALA A 1 127 ? -19.633 11.142 5.025 1.00 53.66 127 ALA A N 1
ATOM 1008 C CA . ALA A 1 127 ? -20.983 11.705 4.855 1.00 53.66 127 ALA A CA 1
ATOM 1009 C C . ALA A 1 127 ? -22.113 10.656 4.760 1.00 53.66 127 ALA A C 1
ATOM 1011 O O . ALA A 1 127 ? -23.283 10.995 4.846 1.00 53.66 127 ALA A O 1
ATOM 1012 N N . ALA A 1 128 ? -21.764 9.377 4.599 1.00 57.53 128 ALA A N 1
ATOM 1013 C CA . ALA A 1 128 ? -22.687 8.247 4.569 1.00 57.53 128 ALA A CA 1
ATOM 1014 C C . ALA A 1 128 ? -23.078 7.702 5.960 1.00 57.53 128 ALA A C 1
ATOM 1016 O O . ALA A 1 128 ? -23.784 6.698 6.038 1.00 57.53 128 ALA A O 1
ATOM 1017 N N . LYS A 1 129 ? -22.580 8.281 7.060 1.00 57.97 129 LYS A N 1
ATOM 1018 C CA . LYS A 1 129 ? -22.900 7.822 8.417 1.00 57.97 129 LYS A CA 1
ATOM 1019 C C . LYS A 1 129 ? -24.122 8.570 8.942 1.00 57.97 129 LYS A C 1
ATOM 1021 O O . LYS A 1 129 ? -24.100 9.794 9.017 1.00 57.97 129 LYS A O 1
ATOM 1026 N N . LYS A 1 130 ? -25.154 7.811 9.309 1.00 63.81 130 LYS A N 1
ATOM 1027 C CA . LYS A 1 130 ? -26.330 8.310 10.028 1.00 63.81 130 LYS A CA 1
ATOM 1028 C C . LYS A 1 130 ? -25.926 8.952 11.358 1.00 63.81 130 LYS A C 1
ATOM 1030 O O . LYS A 1 130 ? -24.912 8.564 11.950 1.00 63.81 130 LYS A O 1
ATOM 1035 N N . LEU A 1 131 ? -26.706 9.935 11.803 1.00 62.66 131 LEU A N 1
ATOM 1036 C CA . LEU A 1 131 ? -26.544 10.558 13.119 1.00 62.66 131 LEU A CA 1
ATOM 1037 C C . LEU A 1 131 ? -26.768 9.524 14.233 1.00 62.66 131 LEU A C 1
ATOM 1039 O O . LEU A 1 131 ? -27.443 8.518 14.031 1.00 62.66 131 LEU A O 1
ATOM 1043 N N . TYR A 1 132 ? -26.178 9.759 15.408 1.00 59.72 132 TYR A N 1
ATOM 1044 C CA . TYR A 1 132 ? -26.229 8.810 16.528 1.00 59.72 132 TYR A CA 1
ATOM 1045 C C . TYR A 1 132 ? -27.670 8.506 16.975 1.00 59.72 132 TYR A C 1
ATOM 1047 O O . TYR A 1 132 ? -27.986 7.359 17.270 1.00 59.72 132 TYR A O 1
ATOM 1055 N N . GLU A 1 133 ? -28.548 9.512 16.949 1.00 69.06 133 GLU A N 1
ATOM 1056 C CA . GLU A 1 133 ? -29.967 9.371 17.304 1.00 69.06 133 GLU A CA 1
ATOM 1057 C C . GLU A 1 133 ? -30.716 8.419 16.354 1.00 69.06 133 GLU A C 1
ATOM 1059 O O . GLU A 1 133 ? -31.385 7.499 16.814 1.00 69.06 133 GLU A O 1
ATOM 1064 N N . GLU A 1 134 ? -30.500 8.528 15.038 1.00 71.56 134 GLU A N 1
ATOM 1065 C CA . GLU A 1 134 ? -31.067 7.600 14.038 1.00 71.56 134 GLU A CA 1
ATOM 1066 C C . GLU A 1 134 ? -30.540 6.156 14.198 1.00 71.56 134 GLU A C 1
ATOM 1068 O O . GLU A 1 134 ? -31.143 5.186 13.727 1.00 71.56 134 GLU A O 1
ATOM 1073 N N . LEU A 1 135 ? -29.372 6.009 14.829 1.00 74.44 135 LEU A N 1
ATOM 1074 C CA . LEU A 1 135 ? -28.709 4.735 15.100 1.00 74.44 135 LEU A CA 1
ATOM 1075 C C . LEU A 1 135 ? -29.299 4.028 16.327 1.00 74.44 135 LEU A C 1
ATOM 1077 O O . LEU A 1 135 ? -29.350 2.800 16.345 1.00 74.44 135 LEU A O 1
ATOM 1081 N N . GLU A 1 136 ? -29.749 4.777 17.336 1.00 77.12 136 GLU A N 1
ATOM 1082 C CA . GLU A 1 136 ? -30.426 4.216 18.514 1.00 77.12 136 GLU A CA 1
ATOM 1083 C C . GLU A 1 136 ? -31.790 3.626 18.146 1.00 77.12 136 GLU A C 1
ATOM 1085 O O . GLU A 1 136 ? -32.104 2.512 18.564 1.00 77.12 136 GLU A O 1
ATOM 1090 N N . GLU A 1 137 ? -32.551 4.294 17.276 1.00 77.44 137 GLU A N 1
ATOM 1091 C CA . GLU A 1 137 ? -33.811 3.750 16.750 1.00 77.44 137 GLU A CA 1
ATOM 1092 C C . GLU A 1 137 ? -33.581 2.440 15.988 1.00 77.44 137 GLU A C 1
ATOM 1094 O O . GLU A 1 137 ? -34.213 1.426 16.282 1.00 77.44 137 GLU A O 1
ATOM 1099 N N . THR A 1 138 ? -32.597 2.406 15.082 1.00 82.12 138 THR A N 1
ATOM 1100 C CA . THR A 1 138 ? -32.280 1.175 14.335 1.00 82.12 138 THR A CA 1
ATOM 1101 C C . THR A 1 138 ? -31.734 0.058 15.225 1.00 82.12 138 THR A C 1
ATOM 1103 O O . THR A 1 138 ? -31.981 -1.119 14.956 1.00 82.12 138 THR A O 1
ATOM 1106 N N . ARG A 1 139 ? -31.008 0.387 16.301 1.00 84.12 139 ARG A N 1
ATOM 1107 C CA . ARG A 1 139 ? -30.584 -0.593 17.314 1.00 84.12 139 ARG A CA 1
ATOM 1108 C C . ARG A 1 139 ? -31.769 -1.140 18.102 1.00 84.12 139 ARG A C 1
ATOM 1110 O O . ARG A 1 139 ? -31.796 -2.342 18.354 1.00 84.12 139 ARG A O 1
ATOM 1117 N N . ALA A 1 140 ? -32.723 -0.292 18.478 1.00 86.00 140 ALA A N 1
ATOM 1118 C CA . ALA A 1 140 ? -33.915 -0.692 19.216 1.00 86.00 140 ALA A CA 1
ATOM 1119 C C . ALA A 1 140 ? -34.822 -1.599 18.372 1.00 86.00 140 ALA A C 1
ATOM 1121 O O . ALA A 1 140 ? -35.215 -2.666 18.841 1.00 86.00 140 ALA A O 1
ATOM 1122 N N . GLU A 1 141 ? -35.079 -1.232 17.114 1.00 87.31 141 GLU A N 1
ATOM 1123 C CA . GLU A 1 141 ? -35.826 -2.064 16.161 1.00 87.31 141 GLU A CA 1
ATOM 1124 C C . GLU A 1 141 ? -35.143 -3.417 15.947 1.00 87.31 141 GLU A C 1
ATOM 1126 O O . GLU A 1 141 ? -35.771 -4.466 16.098 1.00 87.31 141 GLU A O 1
ATOM 1131 N N . PHE A 1 142 ? -33.830 -3.413 15.689 1.00 89.06 142 PHE A N 1
ATOM 1132 C CA . PHE A 1 142 ? -33.065 -4.648 15.544 1.00 89.06 142 PHE A CA 1
ATOM 1133 C C . PHE A 1 142 ? -33.116 -5.511 16.809 1.00 89.06 142 PHE A C 1
ATOM 1135 O O . PHE A 1 142 ? -33.255 -6.728 16.711 1.00 89.06 142 PHE A O 1
ATOM 1142 N N . ALA A 1 143 ? -32.999 -4.908 17.996 1.00 87.75 143 ALA A N 1
ATOM 1143 C CA . ALA A 1 143 ? -33.073 -5.635 19.256 1.00 87.75 143 ALA A CA 1
ATOM 1144 C C . ALA A 1 143 ? -34.446 -6.298 19.430 1.00 87.75 143 ALA A C 1
ATOM 1146 O O . ALA A 1 143 ? -34.498 -7.469 19.803 1.00 87.75 143 ALA A O 1
ATOM 1147 N N . LEU A 1 144 ? -35.541 -5.598 19.121 1.00 87.31 144 LEU A N 1
ATOM 1148 C CA . LEU A 1 144 ? -36.891 -6.163 19.172 1.00 87.31 144 LEU A CA 1
ATOM 1149 C C . LEU A 1 144 ? -37.043 -7.346 18.209 1.00 87.31 144 LEU A C 1
ATOM 1151 O O . LEU A 1 144 ? -37.460 -8.421 18.638 1.00 87.31 144 LEU A O 1
ATOM 1155 N N . ASP A 1 145 ? -36.634 -7.186 16.950 1.00 87.06 145 ASP A N 1
ATOM 1156 C CA . ASP A 1 145 ? -36.702 -8.244 15.935 1.00 87.06 145 ASP A CA 1
ATOM 1157 C C . ASP A 1 145 ? -35.834 -9.454 16.297 1.00 87.06 145 ASP A C 1
ATOM 1159 O O . ASP A 1 145 ? -36.244 -10.611 16.155 1.00 87.06 145 ASP A O 1
ATOM 1163 N N . PHE A 1 146 ? -34.623 -9.201 16.793 1.00 88.31 146 PHE A N 1
ATOM 1164 C CA . PHE A 1 146 ? -33.701 -10.237 17.233 1.00 88.31 146 PHE A CA 1
ATOM 1165 C C . PHE A 1 146 ? -34.283 -11.010 18.420 1.00 88.31 146 PHE A C 1
ATOM 1167 O O . PHE A 1 146 ? -34.398 -12.234 18.369 1.00 88.31 146 PHE A O 1
ATOM 1174 N N . TRP A 1 147 ? -34.714 -10.325 19.477 1.00 87.19 147 TRP A N 1
ATOM 1175 C CA . TRP A 1 147 ? -35.273 -11.001 20.646 1.00 87.19 147 TRP A CA 1
ATOM 1176 C C . TRP A 1 147 ? -36.598 -11.697 20.340 1.00 87.19 147 TRP A C 1
ATOM 1178 O O . TRP A 1 147 ? -36.823 -12.784 20.865 1.00 87.19 147 TRP A O 1
ATOM 1188 N N . ALA A 1 148 ? -37.433 -11.160 19.448 1.00 84.62 148 ALA A N 1
ATOM 1189 C CA . ALA A 1 148 ? -38.635 -11.844 18.978 1.00 84.62 148 ALA A CA 1
ATOM 1190 C C . ALA A 1 148 ? -38.285 -13.164 18.271 1.00 84.62 148 ALA A C 1
ATOM 1192 O O . ALA A 1 148 ? -38.832 -14.215 18.610 1.00 84.62 148 ALA A O 1
ATOM 1193 N N . LYS A 1 149 ? -37.315 -13.133 17.348 1.00 84.88 149 LYS A N 1
ATOM 1194 C CA . LYS A 1 149 ? -36.888 -14.295 16.556 1.00 84.88 149 LYS A CA 1
ATOM 1195 C C . LYS A 1 149 ? -36.173 -15.373 17.373 1.00 84.88 149 LYS A C 1
ATOM 1197 O O . LYS A 1 149 ? -36.325 -16.556 17.080 1.00 84.88 149 LYS A O 1
ATOM 1202 N N . TYR A 1 150 ? -35.387 -14.977 18.370 1.00 81.56 150 TYR A N 1
ATOM 1203 C CA . TYR A 1 150 ? -34.562 -15.884 19.174 1.00 81.56 150 TYR A CA 1
ATOM 1204 C C . TYR A 1 150 ? -35.136 -16.134 20.583 1.00 81.56 150 TYR A C 1
ATOM 1206 O O . TYR A 1 150 ? -34.499 -16.811 21.388 1.00 81.56 150 TYR A O 1
ATOM 1214 N N . SER A 1 151 ? -36.352 -15.656 20.874 1.00 73.69 151 SER A N 1
ATOM 1215 C CA . SER A 1 151 ? -37.059 -15.865 22.151 1.00 73.69 151 SER A CA 1
ATOM 1216 C C . SER A 1 151 ? -37.159 -17.346 22.539 1.00 73.69 151 SER A C 1
ATOM 1218 O O . SER A 1 151 ? -36.884 -17.703 23.682 1.00 73.69 151 SER A O 1
ATOM 1220 N N . ALA A 1 152 ? -37.421 -18.220 21.564 1.00 69.81 152 ALA A N 1
ATOM 1221 C CA . ALA A 1 152 ? -37.522 -19.668 21.756 1.00 69.81 152 ALA A CA 1
ATOM 1222 C C . ALA A 1 152 ? -36.206 -20.346 22.197 1.00 69.81 152 ALA A C 1
ATOM 1224 O O . ALA A 1 152 ? -36.233 -21.417 22.797 1.00 69.81 152 ALA A O 1
ATOM 1225 N N . LEU A 1 153 ? -35.041 -19.737 21.941 1.00 61.09 153 LEU A N 1
ATOM 1226 C CA . LEU A 1 153 ? -33.744 -20.277 22.382 1.00 61.09 153 LEU A CA 1
ATOM 1227 C C . LEU A 1 153 ? -33.434 -19.957 23.848 1.00 61.09 153 LEU A C 1
ATOM 1229 O O . LEU A 1 153 ? -32.512 -20.538 24.415 1.00 61.09 153 LEU A O 1
ATOM 1233 N N . ARG A 1 154 ? -34.207 -19.062 24.471 1.00 53.97 154 ARG A N 1
ATOM 1234 C CA . ARG A 1 154 ? -34.083 -18.730 25.893 1.00 53.97 154 ARG A CA 1
ATOM 1235 C C . ARG A 1 154 ? -34.756 -19.770 26.792 1.00 53.97 154 ARG A C 1
ATOM 1237 O O . ARG A 1 154 ? -34.302 -19.972 27.910 1.00 53.97 154 ARG A O 1
ATOM 1244 N N . GLU A 1 155 ? -35.795 -20.443 26.300 1.00 55.16 155 GLU A N 1
ATOM 1245 C CA . GLU A 1 155 ? -36.554 -21.452 27.056 1.00 55.16 155 GLU A CA 1
ATOM 1246 C C . GLU A 1 155 ? -35.906 -22.845 27.022 1.00 55.16 155 GLU A C 1
ATOM 1248 O O . GLU A 1 155 ? -36.147 -23.655 27.908 1.00 55.16 155 GLU A O 1
ATOM 1253 N N . ALA A 1 156 ? -35.021 -23.113 26.057 1.00 52.84 156 ALA A N 1
ATOM 1254 C CA . ALA A 1 156 ? -34.286 -24.379 25.949 1.00 52.84 156 ALA A CA 1
ATOM 1255 C C . ALA A 1 156 ? -33.029 -24.462 26.848 1.00 52.84 156 ALA A C 1
ATOM 1257 O O . ALA A 1 156 ? -32.291 -25.444 26.778 1.00 52.84 156 ALA A O 1
ATOM 1258 N N . ALA A 1 157 ? -32.759 -23.426 27.650 1.00 50.41 157 ALA A N 1
ATOM 1259 C CA . ALA A 1 157 ? -31.584 -23.317 28.519 1.00 50.41 157 ALA A CA 1
ATOM 1260 C C . ALA A 1 157 ? -31.908 -23.405 30.028 1.00 50.41 157 ALA A C 1
ATOM 1262 O O . ALA A 1 157 ? -31.029 -23.115 30.843 1.00 50.41 157 ALA A O 1
ATOM 1263 N N . CYS A 1 158 ? -33.135 -23.798 30.396 1.00 40.66 158 CYS A N 1
ATOM 1264 C CA . CYS A 1 158 ? -33.524 -24.144 31.769 1.00 40.66 158 CYS A CA 1
ATOM 1265 C C . CYS A 1 158 ? -33.668 -25.657 31.944 1.00 40.66 158 CYS A C 1
ATOM 1267 O O . CYS A 1 158 ? -34.321 -26.290 31.087 1.00 40.66 158 CYS A O 1
#

Secondary structure (DSSP, 8-state):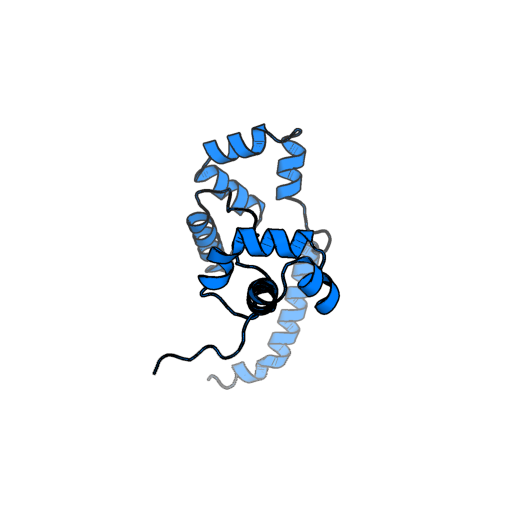
---------HHHHHHHHHHHHHHHHHHHHHT--HHHHHHHHHTHHHHHH--S-TT-SS-S--S-----TTHHHHHHHHHHHHTTT----HHHHHHHHHHH-HHHHHHHHHTSS-HHHHHHHHH---TTPPPHHHHHHHHHHHHHHHHHHHTHHHHTT-

Organism: NCBI:txid53985

Foldseek 3Di:
DDPDPPDQAPLRVLLVVCVPPNLVVSCVVVVNDSVVNVVSVVCVVLSVPQPDDSPPPDSPPPDDPDLQPCPVVLVVVVVVCPVVPHDDALVVSVVVSCVVCVVSVCVVQVPDPDSVVVVCVSRPDPVPDDDVVVVVVVVVVVVVVVCVVCVVVVVVPD

Sequence (158 aa):
MARVARSYTIQQKTLALVRRVGVRAASDQLCIARGTIYDWINQAGAIYSFTGNAESKTLKGRGRKEIFPGVLDVVTYMKDVRRPEQVLSTAGICQFMWQIHPEWMESYISGKAEREVALERMQKPQAAKKLYEELEETRAEFALDFWAKYSALREAAC

pLDDT: mean 78.81, std 15.2, range [37.06, 95.62]